Protein AF-A0A7S4N1X5-F1 (afdb_monomer_lite)

Organism: Guillardia theta (NCBI:txid55529)

Sequence (100 aa):
RVVDLSALVMKEDAAVWVVDVHVTCLNHGGNLEDASMLAVLSALVDTKLPAVEMKENDVMAEVEGDSVPLVIQSFPISHTFALFDFGDVPVKVLVDPTDE

Foldseek 3Di:
DFADQVVQDPDPPQDGDDDDDDDDDPDAFFPVVQVRLVVRSVCLQPDWAFDWDDDPPDSDTDRDDDTHRGDTDDRDGDKDWDWDDPPVDDIDIDTGDTPD

Radius of gyration: 20.72 Å; chains: 1; bounding box: 52×24×54 Å

Structure (mmCIF, N/CA/C/O backbone):
data_AF-A0A7S4N1X5-F1
#
_entry.id   AF-A0A7S4N1X5-F1
#
loop_
_atom_site.group_PDB
_atom_site.id
_atom_site.type_symbol
_atom_site.label_atom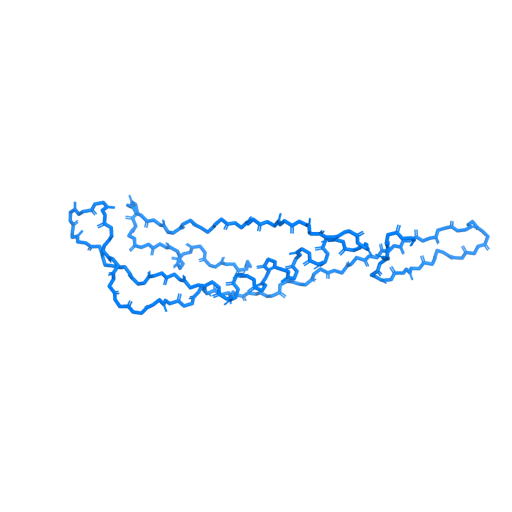_id
_atom_site.label_alt_id
_atom_site.label_comp_id
_atom_site.label_asym_id
_atom_site.label_entity_id
_atom_site.label_seq_id
_atom_site.pdbx_PDB_ins_code
_atom_site.Cartn_x
_atom_site.Cartn_y
_atom_site.Cartn_z
_atom_site.occupancy
_atom_site.B_iso_or_equiv
_atom_site.auth_seq_id
_atom_site.auth_comp_id
_atom_site.auth_asym_id
_atom_site.auth_atom_id
_atom_site.pdbx_PDB_model_num
ATOM 1 N N . ARG A 1 1 ? 0.926 -10.753 5.877 1.00 83.12 1 ARG A N 1
ATOM 2 C CA . ARG A 1 1 ? -0.243 -9.967 5.411 1.00 83.12 1 ARG A CA 1
ATOM 3 C C . ARG A 1 1 ? 0.033 -8.525 5.814 1.00 83.12 1 ARG A C 1
ATOM 5 O O . ARG A 1 1 ? 0.671 -8.358 6.838 1.00 83.12 1 ARG A O 1
ATOM 12 N N . VAL A 1 2 ? -0.344 -7.530 5.007 1.00 93.75 2 VAL A N 1
ATOM 13 C CA . VAL A 1 2 ? 0.009 -6.119 5.279 1.00 93.75 2 VAL A CA 1
ATOM 14 C C . VAL A 1 2 ? -0.849 -5.538 6.397 1.00 93.75 2 VAL A C 1
ATOM 16 O O . VAL A 1 2 ? -0.307 -4.999 7.353 1.00 93.75 2 VAL A O 1
ATOM 19 N N . VAL A 1 3 ? -2.168 -5.707 6.295 1.00 94.44 3 VAL A N 1
ATOM 20 C CA . VAL A 1 3 ? -3.150 -5.229 7.274 1.00 94.44 3 VAL A CA 1
ATOM 21 C C . VAL A 1 3 ? -3.686 -6.407 8.083 1.00 94.44 3 VAL A C 1
ATOM 23 O O . VAL A 1 3 ? -3.996 -7.466 7.521 1.00 94.44 3 VAL A O 1
ATOM 26 N N . ASP A 1 4 ? -3.802 -6.214 9.396 1.00 90.94 4 ASP A N 1
ATOM 27 C CA . ASP A 1 4 ? -4.490 -7.148 10.281 1.00 90.94 4 ASP A CA 1
ATOM 28 C C . ASP A 1 4 ? -6.006 -6.939 10.203 1.00 90.94 4 ASP A C 1
ATOM 30 O O . ASP A 1 4 ? -6.535 -5.951 10.705 1.00 90.94 4 ASP A O 1
ATOM 34 N N . LEU A 1 5 ? -6.721 -7.881 9.588 1.00 92.44 5 LEU A N 1
ATOM 35 C CA . LEU A 1 5 ? -8.176 -7.775 9.452 1.00 92.44 5 LEU A CA 1
ATOM 36 C C . LEU A 1 5 ? -8.909 -7.924 10.791 1.00 92.44 5 LEU A C 1
ATOM 38 O O . LEU A 1 5 ? -10.023 -7.428 10.918 1.00 92.44 5 LEU A O 1
ATOM 42 N N . SER A 1 6 ? -8.302 -8.572 11.792 1.00 90.88 6 SER A N 1
ATOM 43 C CA . SER A 1 6 ? -8.908 -8.664 13.126 1.00 90.88 6 SER A CA 1
ATOM 44 C C . SER A 1 6 ? -8.870 -7.328 13.866 1.00 90.88 6 SER A C 1
ATOM 46 O O . SER A 1 6 ? -9.808 -7.007 14.589 1.00 90.88 6 SER A O 1
ATOM 48 N N . ALA A 1 7 ? -7.858 -6.497 13.597 1.00 89.56 7 ALA A N 1
ATOM 49 C CA . ALA A 1 7 ? -7.766 -5.140 14.133 1.00 89.56 7 ALA A CA 1
ATOM 50 C C . ALA A 1 7 ? -8.819 -4.178 13.546 1.00 89.56 7 ALA A C 1
ATOM 52 O O . ALA A 1 7 ? -8.986 -3.073 14.053 1.00 89.56 7 ALA A O 1
ATOM 53 N N . LEU A 1 8 ? -9.528 -4.580 12.483 1.00 92.75 8 LEU A N 1
ATOM 54 C CA . LEU A 1 8 ? -10.616 -3.801 11.886 1.00 92.75 8 LEU A CA 1
ATOM 55 C C . LEU A 1 8 ? -11.983 -4.103 12.516 1.00 92.75 8 LEU A C 1
ATOM 57 O O . LEU A 1 8 ? -12.956 -3.412 12.212 1.00 92.75 8 LEU A O 1
ATOM 61 N N . VAL A 1 9 ? -12.093 -5.124 13.369 1.00 90.62 9 VAL A N 1
ATOM 62 C CA . VAL A 1 9 ? -13.364 -5.494 14.001 1.00 90.62 9 VAL A CA 1
ATOM 63 C C . VAL A 1 9 ? -13.682 -4.516 15.126 1.00 90.62 9 VAL A C 1
ATOM 65 O O . VAL A 1 9 ? -12.933 -4.408 16.090 1.00 90.62 9 VAL A O 1
ATOM 68 N N . MET A 1 10 ? -14.816 -3.821 15.015 1.00 86.56 10 MET A N 1
ATOM 69 C CA . MET A 1 10 ? -15.320 -2.950 16.084 1.00 86.56 10 MET A CA 1
ATOM 70 C C . MET A 1 10 ? -16.211 -3.731 17.052 1.00 86.56 10 MET A C 1
ATOM 72 O O . MET A 1 10 ? -16.089 -3.599 18.266 1.00 86.56 10 MET A O 1
ATOM 76 N N . LYS A 1 11 ? -17.118 -4.550 16.506 1.00 86.69 11 LYS A N 1
ATOM 77 C CA . LYS A 1 11 ? -18.029 -5.418 17.257 1.00 86.69 11 LYS A CA 1
ATOM 78 C C . LYS A 1 11 ? -18.273 -6.682 16.443 1.00 86.69 11 LYS A C 1
ATOM 80 O O . LYS A 1 11 ? -18.730 -6.596 15.300 1.00 86.69 11 LYS A O 1
ATOM 85 N N . GLU A 1 12 ? -17.952 -7.833 17.027 1.00 88.19 12 GLU A N 1
ATOM 86 C CA . GLU A 1 12 ? -18.159 -9.136 16.388 1.00 88.19 12 GLU A CA 1
ATOM 87 C C . GLU A 1 12 ? -19.605 -9.279 15.899 1.00 88.19 12 GLU A C 1
ATOM 89 O O . GLU A 1 12 ? -20.544 -8.832 16.561 1.00 88.19 12 GLU A O 1
ATOM 94 N N . ASP A 1 13 ? -19.760 -9.841 14.699 1.00 86.31 13 ASP A N 1
ATOM 95 C CA . ASP A 1 13 ? -21.038 -10.068 14.012 1.00 86.31 13 ASP A CA 1
ATOM 96 C C . ASP A 1 13 ? -21.937 -8.832 13.801 1.00 86.31 13 ASP A C 1
ATOM 98 O O . ASP A 1 13 ? -23.082 -8.968 13.369 1.00 86.31 13 ASP A O 1
ATOM 102 N N . ALA A 1 14 ? -21.431 -7.620 14.050 1.00 85.38 14 ALA A N 1
ATOM 103 C CA . ALA A 1 14 ? -22.209 -6.389 13.932 1.00 85.38 14 ALA A CA 1
ATOM 104 C C . ALA A 1 14 ? -21.541 -5.345 13.034 1.00 85.38 14 ALA A C 1
ATOM 106 O O . ALA A 1 14 ? -22.200 -4.798 12.150 1.00 85.38 14 ALA A O 1
ATOM 107 N N . ALA A 1 15 ? -20.253 -5.053 13.244 1.00 86.88 15 ALA A N 1
ATOM 108 C CA . ALA A 1 15 ? -19.588 -3.987 12.504 1.00 86.88 15 ALA A CA 1
ATOM 109 C C . ALA A 1 15 ? -18.064 -4.123 12.456 1.00 86.88 15 ALA A C 1
ATOM 111 O O . ALA A 1 15 ? -17.391 -4.428 13.445 1.00 86.88 15 ALA A O 1
ATOM 112 N N . VAL A 1 16 ? -17.525 -3.795 11.286 1.00 90.94 16 VAL A N 1
ATOM 113 C CA . VAL A 1 16 ? -16.096 -3.800 10.979 1.00 90.94 16 VAL A CA 1
ATOM 114 C C . VAL A 1 16 ? -15.748 -2.572 10.1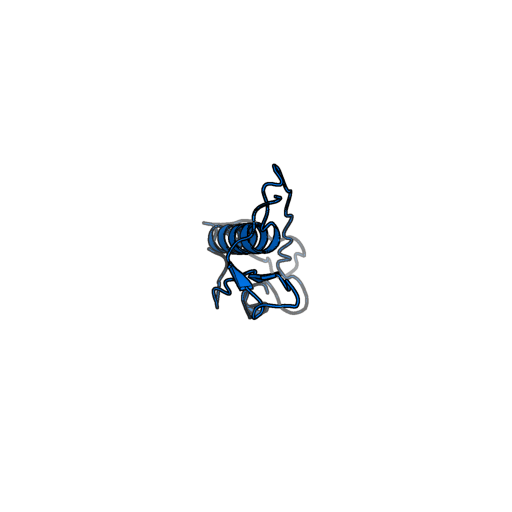49 1.00 90.94 16 VAL A C 1
ATOM 116 O O . VAL A 1 16 ? -16.585 -2.051 9.410 1.00 90.94 16 VAL A O 1
ATOM 119 N N . TRP A 1 17 ? -14.505 -2.121 10.248 1.00 92.69 17 TRP A N 1
ATOM 120 C CA . TRP A 1 17 ? -13.953 -1.146 9.323 1.00 92.69 17 TRP A CA 1
ATOM 121 C C . TRP A 1 17 ? -13.714 -1.784 7.956 1.00 92.69 17 TRP A C 1
ATOM 123 O O . TRP A 1 17 ? -13.201 -2.899 7.850 1.00 92.69 17 TRP A O 1
ATOM 133 N N . VAL A 1 18 ? -14.045 -1.041 6.902 1.00 93.75 18 VAL A N 1
ATOM 134 C CA . VAL A 1 18 ? -13.689 -1.379 5.523 1.00 93.75 18 VAL A CA 1
ATOM 135 C C . VAL A 1 18 ? -12.664 -0.359 5.055 1.00 93.75 18 VAL A C 1
ATOM 137 O O . VAL A 1 18 ? -12.957 0.832 4.991 1.00 93.75 18 VAL A O 1
ATOM 140 N N . VAL A 1 19 ? -11.457 -0.831 4.754 1.00 94.81 19 VAL A N 1
ATOM 141 C CA . VAL A 1 19 ? -10.397 -0.007 4.170 1.00 94.81 19 VAL A CA 1
ATOM 142 C C . VAL A 1 19 ? -10.455 -0.184 2.659 1.00 94.81 19 VAL 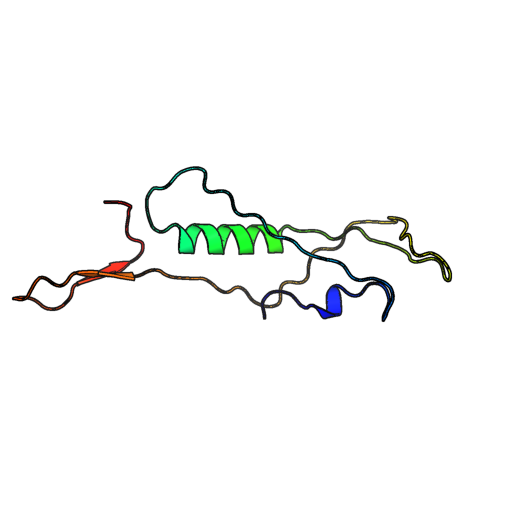A C 1
ATOM 144 O O . VAL A 1 19 ? -10.230 -1.286 2.161 1.00 94.81 19 VAL A O 1
ATOM 147 N N . ASP A 1 20 ? -10.764 0.895 1.948 1.00 96.06 20 ASP A N 1
ATOM 148 C CA . ASP A 1 20 ? -10.762 0.943 0.488 1.00 96.06 20 ASP A CA 1
ATOM 149 C C . ASP A 1 20 ? -9.594 1.815 0.011 1.00 96.06 20 ASP A C 1
ATOM 151 O O . ASP A 1 20 ? -9.330 2.876 0.581 1.00 96.06 20 ASP A O 1
ATOM 155 N N . VAL A 1 21 ? -8.864 1.357 -1.005 1.00 96.25 21 VAL A N 1
ATOM 156 C CA . VAL A 1 21 ? -7.635 2.004 -1.481 1.00 96.25 21 VAL A CA 1
ATOM 157 C C . VAL A 1 21 ? -7.779 2.338 -2.955 1.00 96.25 21 VAL A C 1
ATOM 159 O O . VAL A 1 21 ? -7.946 1.459 -3.795 1.00 96.25 21 VAL A O 1
ATOM 162 N N . HIS A 1 22 ? -7.685 3.628 -3.269 1.00 97.38 22 HIS A N 1
ATOM 163 C CA . HIS A 1 22 ? -7.840 4.149 -4.623 1.00 97.38 22 HIS A CA 1
ATOM 164 C C . HIS A 1 22 ? -6.504 4.707 -5.095 1.00 97.38 22 HIS A C 1
ATOM 166 O O . HIS A 1 22 ? -5.961 5.630 -4.491 1.00 97.38 22 HIS A O 1
ATOM 172 N N . VAL A 1 23 ? -5.978 4.165 -6.192 1.00 97.06 23 VAL A N 1
ATOM 173 C CA . VAL A 1 23 ? -4.737 4.641 -6.811 1.00 97.06 23 VAL A CA 1
ATOM 174 C C . VAL A 1 23 ? -5.088 5.373 -8.098 1.00 97.06 23 VAL A C 1
ATOM 176 O O . VAL A 1 23 ? -5.723 4.811 -8.987 1.00 97.06 23 VAL A O 1
ATOM 179 N N . THR A 1 24 ? -4.676 6.636 -8.201 1.00 97.00 24 THR A N 1
ATOM 180 C CA . THR A 1 24 ? -4.839 7.441 -9.418 1.00 97.00 24 THR A CA 1
ATOM 181 C C . THR A 1 24 ? -3.471 7.808 -9.968 1.00 97.00 24 THR A C 1
ATOM 183 O O . THR A 1 24 ? -2.654 8.414 -9.278 1.00 97.00 24 THR A O 1
ATOM 186 N N . CYS A 1 25 ? -3.230 7.461 -11.228 1.00 95.75 25 CYS A N 1
ATOM 187 C CA . CYS A 1 25 ? -1.964 7.727 -11.899 1.00 95.75 25 CYS A CA 1
ATOM 188 C C . CYS A 1 25 ? -1.992 9.140 -12.488 1.00 95.75 25 CYS A C 1
ATOM 190 O O . CYS A 1 25 ? -2.784 9.419 -13.386 1.00 95.75 25 CYS A O 1
ATOM 192 N N . LEU A 1 26 ? -1.151 10.036 -11.967 1.00 96.19 26 LEU A N 1
ATOM 193 C CA . LEU A 1 26 ? -1.117 11.441 -12.397 1.00 96.19 26 LEU A CA 1
ATOM 194 C C . LEU A 1 26 ? -0.223 11.663 -13.621 1.00 96.19 26 LEU A C 1
ATOM 196 O O . LEU A 1 26 ? -0.509 12.516 -14.455 1.00 96.19 26 LEU A O 1
ATOM 200 N N . ASN A 1 27 ? 0.866 10.903 -13.707 1.00 95.56 27 ASN A N 1
ATOM 201 C CA . ASN A 1 27 ? 1.803 10.914 -14.816 1.00 95.56 27 ASN A CA 1
ATOM 202 C C . ASN A 1 27 ? 2.351 9.498 -15.013 1.00 95.56 27 ASN A C 1
ATOM 204 O O . ASN A 1 27 ? 2.568 8.786 -14.033 1.00 95.56 27 ASN A O 1
ATOM 208 N N . HIS A 1 28 ? 2.587 9.111 -16.261 1.00 92.94 28 HIS A N 1
ATOM 209 C CA . HIS A 1 28 ? 3.164 7.822 -16.611 1.00 92.94 28 HIS A CA 1
ATOM 210 C C . HIS A 1 28 ? 4.560 8.045 -17.200 1.00 92.94 28 HIS A C 1
ATOM 212 O O . HIS A 1 28 ? 4.668 8.407 -18.363 1.00 92.94 28 HIS A O 1
ATOM 218 N N . GLY A 1 29 ? 5.607 7.814 -16.401 1.00 94.56 29 GLY A N 1
ATOM 219 C CA . GLY A 1 29 ? 7.019 7.918 -16.816 1.00 94.56 29 GLY A CA 1
ATOM 220 C C . GLY A 1 29 ? 7.794 6.601 -16.699 1.00 94.56 29 GLY A C 1
ATOM 221 O O . GLY A 1 29 ? 9.006 6.617 -16.508 1.00 94.56 29 GLY A O 1
ATOM 222 N N . GLY A 1 30 ? 7.086 5.468 -16.722 1.00 95.38 30 GLY A N 1
ATOM 223 C CA . GLY A 1 30 ? 7.648 4.143 -16.455 1.00 95.38 30 GLY A CA 1
ATOM 224 C C . GLY A 1 30 ? 7.341 3.626 -15.052 1.00 95.38 30 GLY A C 1
ATOM 225 O O . GLY A 1 30 ? 6.724 4.319 -14.243 1.00 95.38 30 GLY A O 1
ATOM 226 N N . ASN A 1 31 ? 7.712 2.364 -14.827 1.00 95.81 31 ASN A N 1
ATOM 227 C CA . ASN A 1 31 ? 7.601 1.611 -13.573 1.00 95.81 31 ASN A CA 1
ATOM 228 C C . ASN A 1 31 ? 6.391 1.943 -12.662 1.00 95.81 31 ASN A C 1
ATOM 230 O O . ASN A 1 31 ? 6.510 2.166 -11.454 1.00 95.81 31 ASN A O 1
ATOM 234 N N . LEU A 1 32 ? 5.193 1.982 -13.251 1.00 95.88 32 LEU A N 1
ATOM 235 C CA . LEU A 1 32 ? 3.984 2.413 -12.547 1.00 95.88 32 LEU A CA 1
ATOM 236 C C . LEU A 1 32 ? 3.580 1.463 -11.410 1.00 95.88 32 LEU A C 1
ATOM 238 O O . LEU A 1 32 ? 2.970 1.903 -10.436 1.00 95.88 32 LEU A O 1
ATOM 242 N N . GLU A 1 33 ? 3.925 0.182 -11.524 1.00 95.19 33 GLU A N 1
ATOM 243 C CA . GLU A 1 33 ? 3.623 -0.838 -10.517 1.00 95.19 33 GLU A CA 1
ATOM 244 C C . GLU A 1 33 ? 4.356 -0.543 -9.202 1.00 95.19 33 GLU A C 1
ATOM 246 O O . GLU A 1 33 ? 3.717 -0.451 -8.153 1.00 95.19 33 GLU A O 1
ATOM 251 N N . ASP A 1 34 ? 5.671 -0.295 -9.251 1.00 97.00 34 ASP A N 1
ATOM 252 C CA . ASP A 1 34 ? 6.451 -0.005 -8.043 1.00 97.00 34 ASP A CA 1
ATOM 253 C C . ASP A 1 34 ? 6.056 1.332 -7.416 1.00 97.00 34 ASP A C 1
ATOM 255 O O . ASP A 1 34 ? 5.913 1.435 -6.192 1.00 97.00 34 ASP A O 1
ATOM 259 N N . ALA A 1 35 ? 5.789 2.340 -8.251 1.00 96.50 35 ALA A N 1
ATOM 260 C CA . ALA A 1 35 ? 5.263 3.619 -7.791 1.00 96.50 35 ALA A CA 1
ATOM 261 C C . ALA A 1 35 ? 3.901 3.457 -7.090 1.00 96.50 35 ALA A C 1
ATOM 263 O O . ALA A 1 35 ? 3.684 4.018 -6.013 1.00 96.50 35 ALA A O 1
ATOM 264 N N . SER A 1 36 ? 2.998 2.655 -7.662 1.00 96.75 36 SER A N 1
ATOM 265 C CA . SER A 1 36 ? 1.674 2.385 -7.091 1.00 96.75 36 SER A CA 1
ATOM 266 C C . SER A 1 36 ? 1.775 1.613 -5.778 1.00 96.75 36 SER A C 1
ATOM 268 O O . SER A 1 36 ? 1.105 1.964 -4.809 1.00 96.75 36 SER A O 1
ATOM 270 N N . MET A 1 37 ? 2.652 0.611 -5.704 1.00 96.94 37 MET A N 1
ATOM 271 C CA . MET A 1 37 ? 2.867 -0.181 -4.496 1.00 96.94 37 MET A CA 1
ATOM 272 C C . MET A 1 37 ? 3.389 0.676 -3.336 1.00 96.94 37 MET A C 1
ATOM 274 O O . MET A 1 37 ? 2.881 0.592 -2.214 1.00 96.94 37 MET A O 1
ATOM 278 N N . LEU A 1 38 ? 4.360 1.554 -3.610 1.00 96.75 38 LEU A N 1
ATOM 279 C CA . LEU A 1 38 ? 4.864 2.515 -2.630 1.00 96.75 38 LEU A CA 1
ATOM 280 C C . LEU A 1 38 ? 3.790 3.521 -2.204 1.00 96.75 38 LEU A C 1
ATOM 282 O O . LEU A 1 38 ? 3.692 3.830 -1.014 1.00 96.75 38 LEU A O 1
ATOM 286 N N . ALA A 1 39 ? 2.970 4.008 -3.139 1.00 97.56 39 ALA A N 1
ATOM 287 C CA . ALA A 1 39 ? 1.872 4.923 -2.838 1.00 97.56 39 ALA A CA 1
ATOM 288 C C . ALA A 1 39 ? 0.826 4.272 -1.920 1.00 97.56 39 ALA A C 1
ATOM 290 O O . ALA A 1 39 ? 0.450 4.861 -0.907 1.00 97.56 39 ALA A O 1
ATOM 291 N N . VAL A 1 40 ? 0.414 3.035 -2.219 1.00 97.69 40 VAL A N 1
ATOM 292 C CA . VAL A 1 40 ? -0.522 2.258 -1.391 1.00 97.69 40 VAL A CA 1
ATOM 293 C C . VAL A 1 40 ? 0.045 2.027 0.004 1.00 97.69 40 VAL A C 1
ATOM 295 O O . VAL A 1 40 ? -0.634 2.294 0.993 1.00 97.69 40 VAL A O 1
ATOM 298 N N . LEU A 1 41 ? 1.291 1.561 0.108 1.00 97.56 41 LEU A N 1
ATOM 299 C CA . LEU A 1 41 ? 1.906 1.290 1.404 1.00 97.56 41 LEU A CA 1
ATOM 300 C C . LEU A 1 41 ? 2.036 2.568 2.242 1.00 97.56 41 LEU A C 1
ATOM 302 O O . LEU A 1 41 ? 1.722 2.553 3.429 1.00 97.56 41 LEU A O 1
ATOM 306 N N . SER A 1 42 ? 2.437 3.677 1.618 1.00 97.31 42 SER A N 1
ATOM 307 C CA . SER A 1 42 ? 2.536 4.980 2.284 1.00 97.31 42 SER A CA 1
ATOM 308 C C . SER A 1 42 ? 1.171 5.465 2.775 1.00 97.31 42 SER A C 1
ATOM 310 O O . SER A 1 42 ? 1.052 5.889 3.922 1.00 97.31 42 SER A O 1
ATOM 312 N N . ALA A 1 43 ? 0.131 5.340 1.945 1.00 97.69 43 ALA A N 1
ATOM 313 C CA . ALA A 1 43 ? -1.232 5.707 2.317 1.00 97.69 43 ALA A CA 1
ATOM 314 C C . ALA A 1 43 ? -1.751 4.863 3.490 1.00 97.69 43 ALA A C 1
ATOM 316 O O . ALA A 1 43 ? -2.330 5.402 4.430 1.00 97.69 43 ALA A O 1
ATOM 317 N N . LEU A 1 44 ? -1.503 3.550 3.483 1.00 96.88 44 LEU A N 1
ATOM 318 C CA . LEU A 1 44 ? -1.907 2.657 4.572 1.00 96.88 44 LEU A CA 1
ATOM 319 C C . LEU A 1 44 ? -1.203 2.991 5.895 1.00 96.88 44 LEU A C 1
ATOM 321 O O . LEU A 1 44 ? -1.839 2.941 6.942 1.00 96.88 44 LEU A O 1
ATOM 325 N N . VAL A 1 45 ? 0.083 3.351 5.852 1.00 96.75 45 VAL A N 1
ATOM 326 C CA . VAL A 1 45 ? 0.858 3.755 7.041 1.00 96.75 45 VAL A CA 1
ATOM 327 C C . VAL A 1 45 ? 0.363 5.079 7.624 1.00 96.75 45 VAL A C 1
ATOM 329 O O . VAL A 1 45 ? 0.342 5.236 8.843 1.00 96.75 45 VAL A O 1
ATOM 332 N N . ASP A 1 46 ? -0.034 6.024 6.771 1.00 97.12 46 ASP A N 1
ATOM 333 C CA . ASP A 1 46 ? -0.552 7.330 7.199 1.00 97.12 46 ASP A CA 1
ATOM 334 C C . ASP A 1 46 ? -2.029 7.278 7.642 1.00 97.12 46 ASP A C 1
ATOM 336 O O . ASP A 1 46 ? -2.497 8.138 8.390 1.00 97.12 46 ASP A O 1
ATOM 340 N N . THR A 1 47 ? -2.769 6.245 7.225 1.00 96.69 47 THR A N 1
ATOM 341 C CA . THR A 1 47 ? -4.196 6.088 7.532 1.00 96.69 47 THR A CA 1
ATOM 342 C C . THR A 1 47 ? -4.441 5.973 9.038 1.00 96.69 47 THR A C 1
ATOM 344 O O . THR A 1 47 ? -3.836 5.154 9.735 1.00 96.69 47 THR A O 1
ATOM 347 N N . LYS A 1 48 ? -5.407 6.751 9.539 1.00 94.88 48 LYS A N 1
ATOM 348 C CA . LYS A 1 48 ? -5.890 6.682 10.923 1.00 94.88 48 LYS A CA 1
ATOM 349 C C . LYS A 1 48 ? -7.378 6.364 10.945 1.00 94.88 48 LYS A C 1
ATOM 351 O O . LYS A 1 48 ? -8.165 7.001 10.249 1.00 94.88 48 LYS A O 1
ATOM 356 N N . LEU A 1 49 ? -7.755 5.392 11.764 1.00 92.75 49 LEU A N 1
ATOM 357 C CA . LEU A 1 49 ? -9.138 5.030 12.028 1.00 92.75 49 LEU A CA 1
ATOM 358 C C . LEU A 1 49 ? -9.680 5.941 13.138 1.00 92.75 49 LEU A C 1
ATOM 360 O O . LEU A 1 49 ? -9.003 6.114 14.155 1.00 92.75 49 LEU A O 1
ATOM 364 N N . PRO A 1 50 ? -10.865 6.548 12.986 1.00 91.06 50 PRO A N 1
ATOM 365 C CA . PRO A 1 50 ? -11.466 7.311 14.071 1.00 91.06 50 PRO A CA 1
ATOM 366 C C . PRO A 1 50 ? -11.779 6.371 15.241 1.00 91.06 50 PRO A C 1
ATOM 368 O O . PRO A 1 50 ? -12.244 5.247 15.037 1.00 91.06 50 PRO A O 1
ATOM 371 N N . ALA A 1 51 ? -11.512 6.828 16.465 1.00 86.94 51 ALA A N 1
ATOM 372 C CA . ALA A 1 51 ? -11.948 6.111 17.652 1.00 86.94 51 ALA A CA 1
ATOM 373 C C . ALA A 1 51 ? -13.477 6.171 17.730 1.00 86.94 51 ALA A C 1
ATOM 375 O O . ALA A 1 51 ? -14.090 7.218 17.516 1.00 86.94 51 ALA A O 1
ATOM 376 N N . VAL A 1 52 ? -14.085 5.012 17.942 1.00 84.94 52 VAL A N 1
ATOM 377 C CA . VAL A 1 52 ? -15.528 4.823 17.854 1.00 84.94 52 VAL A CA 1
ATOM 378 C C . VAL A 1 52 ? -16.013 3.999 19.029 1.00 84.94 52 VAL A C 1
ATOM 380 O O . VAL A 1 52 ? -15.438 2.953 19.332 1.00 84.94 52 VAL A O 1
ATOM 383 N N . GLU A 1 53 ? -17.090 4.457 19.660 1.00 78.81 53 GLU A N 1
ATOM 384 C CA . GLU A 1 53 ? -17.771 3.727 20.723 1.00 78.81 53 GLU A CA 1
ATOM 385 C C . GLU A 1 53 ? -19.123 3.203 20.222 1.00 78.81 53 GLU A C 1
ATOM 387 O O . GLU A 1 53 ? -19.919 3.912 19.599 1.00 78.81 53 GLU A O 1
ATOM 392 N N . MET A 1 54 ? -19.366 1.917 20.475 1.00 76.31 54 MET A N 1
ATOM 393 C CA . MET A 1 54 ? -20.609 1.231 20.134 1.00 76.31 54 MET A CA 1
ATOM 394 C C . MET A 1 54 ? -21.508 1.181 21.365 1.00 76.31 54 MET A C 1
ATOM 396 O O . MET A 1 54 ? -21.211 0.458 22.316 1.00 76.31 54 MET A O 1
ATOM 400 N N . LYS A 1 55 ? -22.646 1.879 21.336 1.00 77.19 55 LYS A N 1
ATOM 401 C CA . LYS A 1 55 ? -23.684 1.712 22.365 1.00 77.19 55 LYS A CA 1
ATOM 402 C C . LYS A 1 55 ? -24.321 0.325 22.230 1.00 77.19 55 LYS A C 1
ATOM 404 O O . LYS A 1 55 ? -24.448 -0.199 21.124 1.00 77.19 55 LYS A O 1
ATOM 409 N N . GLU A 1 56 ? -24.726 -0.286 23.349 1.00 69.25 56 GLU A N 1
ATOM 410 C CA . GLU A 1 56 ? -25.117 -1.712 23.423 1.00 69.25 56 GLU A CA 1
ATOM 411 C C . GLU A 1 56 ? -26.115 -2.162 22.336 1.00 69.25 56 GLU A C 1
ATOM 413 O O . GLU A 1 56 ? -25.979 -3.274 21.817 1.00 69.25 56 GLU A O 1
ATOM 418 N N . ASN A 1 57 ? -27.043 -1.284 21.935 1.00 69.38 57 ASN A N 1
ATOM 419 C CA . ASN A 1 57 ? -28.124 -1.574 20.987 1.00 69.38 57 ASN A CA 1
ATOM 420 C C . ASN A 1 57 ? -28.068 -0.795 19.662 1.00 69.38 57 ASN A C 1
ATOM 422 O O . ASN A 1 57 ? -28.973 -0.966 18.845 1.00 69.38 57 ASN A O 1
ATOM 426 N N . ASP A 1 58 ? -27.057 0.044 19.431 1.00 65.56 58 ASP A N 1
ATOM 427 C CA . ASP A 1 58 ? -26.993 0.842 18.205 1.00 65.56 58 ASP A CA 1
ATOM 428 C C . ASP A 1 58 ? -26.173 0.164 17.106 1.00 65.56 58 ASP A C 1
ATOM 430 O O . ASP A 1 58 ? -25.171 -0.509 17.344 1.00 65.56 58 ASP A O 1
ATOM 434 N N . VAL A 1 59 ? -26.624 0.374 15.868 1.00 63.53 59 VAL A N 1
ATOM 435 C CA . VAL A 1 59 ? -25.877 0.053 14.638 1.00 63.53 59 VAL A CA 1
ATOM 436 C C . VAL A 1 59 ? -24.955 1.221 14.251 1.00 63.53 59 VAL A C 1
ATOM 438 O O . VAL A 1 59 ? -24.079 1.082 13.402 1.00 63.53 59 VAL A O 1
ATOM 441 N N . MET A 1 60 ? -25.154 2.389 14.869 1.00 66.62 60 MET A N 1
ATOM 442 C CA . MET A 1 60 ? -24.359 3.587 14.637 1.00 66.62 60 MET A CA 1
ATOM 443 C C . MET A 1 60 ? -23.299 3.738 15.724 1.00 66.62 60 MET A C 1
ATOM 445 O O . MET A 1 60 ? -23.612 3.831 16.907 1.00 66.62 60 MET A O 1
ATOM 449 N N . ALA A 1 61 ? -22.045 3.776 15.292 1.00 72.44 61 ALA A N 1
ATOM 450 C CA . ALA A 1 61 ? -20.921 4.146 16.130 1.00 72.44 61 ALA A CA 1
ATOM 451 C C . ALA A 1 61 ? -20.859 5.671 16.289 1.00 72.44 61 ALA A C 1
ATOM 453 O O . ALA A 1 61 ? -20.935 6.402 15.296 1.00 72.44 61 ALA A O 1
ATOM 454 N N . GLU A 1 62 ? -20.681 6.150 17.518 1.00 78.94 62 GLU A N 1
ATOM 455 C CA . GLU A 1 62 ? -20.344 7.551 17.773 1.00 78.94 62 GLU A CA 1
ATOM 456 C C . GLU A 1 62 ? -18.820 7.701 17.751 1.00 78.94 62 GLU A C 1
ATOM 458 O O . GLU A 1 62 ? -18.098 6.899 18.342 1.00 78.94 62 GLU A O 1
ATOM 463 N N . VAL A 1 63 ? -18.323 8.703 17.018 1.00 81.75 63 VAL A N 1
ATOM 464 C CA . VAL A 1 63 ? -16.890 9.016 16.992 1.00 81.75 63 VAL A CA 1
ATOM 465 C C . VAL A 1 63 ? -16.545 9.760 18.273 1.00 81.75 63 VAL A C 1
ATOM 467 O O . VAL A 1 63 ? -17.026 10.874 18.487 1.00 81.75 63 VAL A O 1
ATOM 470 N N . GLU A 1 64 ? -15.696 9.162 19.098 1.00 81.19 64 GLU A N 1
ATOM 471 C CA . GLU A 1 64 ? -15.272 9.723 20.375 1.00 81.19 64 GLU A CA 1
ATOM 472 C C . GLU A 1 64 ? -13.774 9.484 20.582 1.00 81.19 64 GLU A C 1
ATOM 474 O O . GLU A 1 64 ? -13.285 8.362 20.472 1.00 81.19 64 GLU A O 1
ATOM 479 N N . GLY A 1 65 ? -13.037 10.553 20.890 1.00 84.06 65 GLY A N 1
ATOM 480 C CA . GLY A 1 65 ? -11.595 10.500 21.137 1.00 84.06 65 GLY A CA 1
ATOM 481 C C . GLY A 1 65 ? -10.717 10.686 19.895 1.00 84.06 65 GLY A C 1
ATOM 482 O O . GLY A 1 65 ? -11.167 11.098 18.824 1.00 84.06 65 GLY A O 1
ATOM 483 N N . ASP A 1 66 ? -9.423 10.422 20.075 1.00 90.62 66 ASP A N 1
ATOM 484 C CA . ASP A 1 66 ? -8.407 10.607 19.040 1.00 90.62 66 ASP A CA 1
ATOM 485 C C . ASP A 1 66 ? -8.347 9.411 18.084 1.00 90.62 66 ASP A C 1
ATOM 487 O O . ASP A 1 66 ? -8.456 8.254 18.483 1.00 90.62 66 ASP A O 1
ATOM 491 N N . SER A 1 67 ? -8.105 9.685 16.802 1.00 92.50 67 SER A N 1
ATOM 492 C CA . SER A 1 67 ? -7.928 8.640 15.793 1.00 92.50 67 SER A CA 1
ATOM 493 C C . SER A 1 67 ? -6.709 7.759 16.091 1.00 92.50 67 SER A C 1
ATOM 495 O O . SER A 1 67 ? -5.628 8.274 16.393 1.00 92.50 67 SER A O 1
ATOM 497 N N . VAL A 1 68 ? -6.849 6.451 15.897 1.00 91.75 68 VAL A N 1
ATOM 498 C CA . VAL A 1 68 ? -5.778 5.465 16.062 1.00 91.75 68 VAL A CA 1
ATOM 499 C C . VAL A 1 68 ? -5.150 5.111 14.709 1.00 91.75 68 VAL A C 1
ATOM 501 O O . VAL A 1 68 ? -5.873 4.958 13.726 1.00 91.75 68 VAL A O 1
ATOM 504 N N . PRO A 1 69 ? -3.818 4.978 14.602 1.00 94.19 69 PRO A N 1
ATOM 505 C CA . PRO A 1 69 ? -3.185 4.543 13.358 1.00 94.19 69 PRO A CA 1
ATOM 506 C C . PRO A 1 69 ? -3.649 3.147 12.933 1.00 94.19 69 PRO A C 1
ATOM 508 O O . PRO A 1 69 ? -3.843 2.268 13.776 1.00 94.19 69 PRO A O 1
ATOM 511 N N . LEU A 1 70 ? -3.770 2.923 11.624 1.00 95.00 70 LEU A N 1
ATOM 512 C CA . LEU A 1 70 ? -3.974 1.585 11.084 1.00 95.00 70 LEU A CA 1
ATOM 513 C C . LEU A 1 70 ? -2.738 0.716 11.371 1.00 95.00 70 LEU A C 1
ATOM 515 O O . LEU A 1 70 ? -1.601 1.107 11.107 1.00 95.00 70 LEU A O 1
ATOM 519 N N . VAL A 1 71 ? -2.952 -0.486 11.906 1.00 92.19 71 VAL A N 1
ATOM 520 C CA . VAL A 1 71 ? -1.852 -1.398 12.243 1.00 92.19 71 VAL A CA 1
ATOM 521 C C . VAL A 1 71 ? -1.323 -2.081 10.980 1.00 92.19 71 VAL A C 1
ATOM 523 O O . VAL A 1 71 ? -1.991 -2.933 10.390 1.00 92.19 71 VAL A O 1
ATOM 526 N N . ILE A 1 72 ? -0.091 -1.737 10.597 1.00 95.06 72 ILE A N 1
ATOM 527 C CA . ILE A 1 72 ? 0.630 -2.342 9.470 1.00 95.06 72 ILE A CA 1
ATOM 528 C C . ILE A 1 72 ? 1.613 -3.396 9.985 1.00 95.06 72 ILE A C 1
ATOM 530 O O . ILE A 1 72 ? 2.513 -3.101 10.767 1.00 95.06 72 ILE A O 1
ATOM 534 N N . GLN A 1 73 ? 1.447 -4.643 9.540 1.00 95.50 73 GLN A N 1
ATOM 535 C CA . GLN A 1 73 ? 2.219 -5.802 10.008 1.00 95.50 73 GLN A CA 1
ATOM 536 C C . GLN A 1 73 ? 3.470 -6.089 9.162 1.00 95.50 73 GLN A C 1
ATOM 538 O O . GLN A 1 73 ? 4.397 -6.753 9.623 1.00 95.50 73 GLN A O 1
ATOM 543 N N . SER A 1 74 ? 3.493 -5.647 7.903 1.00 95.56 74 SER A N 1
ATOM 544 C CA . SER A 1 74 ? 4.602 -5.903 6.978 1.00 95.56 74 SER A CA 1
ATOM 545 C C . SER A 1 74 ? 4.665 -4.850 5.880 1.00 95.56 74 SER A C 1
ATOM 547 O O . SER A 1 74 ? 3.621 -4.353 5.466 1.00 95.56 74 SER A O 1
ATOM 549 N N . PHE A 1 75 ? 5.861 -4.609 5.345 1.00 95.81 75 PHE A N 1
ATOM 550 C CA . PHE A 1 75 ? 6.138 -3.592 4.327 1.00 95.81 75 PHE A CA 1
ATOM 551 C C . PHE A 1 75 ? 6.640 -4.253 3.035 1.00 95.81 75 PHE A C 1
ATOM 553 O O . PHE A 1 75 ? 7.847 -4.297 2.798 1.00 95.81 75 PHE A O 1
ATOM 560 N N . PRO A 1 76 ? 5.753 -4.865 2.231 1.00 94.81 76 PRO A N 1
ATOM 561 C CA . PRO A 1 76 ? 6.148 -5.423 0.944 1.00 94.81 76 PRO A CA 1
ATOM 562 C C . PRO A 1 76 ? 6.575 -4.308 -0.013 1.00 94.81 76 PRO A C 1
ATOM 564 O O . PRO A 1 76 ? 5.857 -3.326 -0.176 1.00 94.81 76 PRO A O 1
ATOM 567 N N . ILE A 1 77 ? 7.726 -4.493 -0.658 1.00 94.44 77 ILE A N 1
ATOM 568 C CA . ILE A 1 77 ? 8.275 -3.573 -1.657 1.00 94.44 77 ILE A CA 1
ATOM 569 C C . ILE A 1 77 ? 8.415 -4.340 -2.969 1.00 94.44 77 ILE A C 1
ATOM 571 O O . ILE A 1 77 ? 9.092 -5.372 -3.013 1.00 94.44 77 ILE A O 1
ATOM 575 N N . SER A 1 78 ? 7.761 -3.861 -4.021 1.00 95.81 78 SER A N 1
ATOM 576 C CA . SER A 1 78 ? 7.894 -4.426 -5.362 1.00 95.81 78 SER A CA 1
ATOM 577 C C . SER A 1 78 ? 9.136 -3.872 -6.062 1.00 95.81 78 SER A C 1
ATOM 579 O O . SER A 1 78 ? 9.644 -2.810 -5.703 1.00 95.81 78 SER A O 1
ATOM 581 N N . HIS A 1 79 ? 9.667 -4.662 -6.992 1.00 96.44 79 HIS A N 1
ATOM 582 C CA . HIS A 1 79 ? 10.776 -4.282 -7.859 1.00 96.44 79 HIS A CA 1
ATOM 583 C C . HIS A 1 79 ? 10.497 -4.832 -9.257 1.00 96.44 79 HIS A C 1
ATOM 585 O O . HIS A 1 79 ? 10.333 -6.046 -9.425 1.00 96.44 79 HIS A O 1
ATOM 591 N N . THR A 1 80 ? 10.483 -3.953 -10.250 1.00 97.69 80 THR A N 1
ATOM 592 C CA . THR A 1 80 ? 10.239 -4.299 -11.648 1.00 97.69 80 THR A CA 1
ATOM 593 C C . THR A 1 80 ? 11.547 -4.402 -12.426 1.00 97.69 80 THR A C 1
ATOM 595 O O . THR A 1 80 ? 12.436 -3.552 -12.326 1.00 97.69 80 THR A O 1
ATOM 598 N N . PHE A 1 81 ? 11.654 -5.463 -13.229 1.00 97.06 81 PHE A N 1
ATOM 599 C CA . PHE A 1 81 ? 12.816 -5.760 -14.061 1.00 97.06 81 PHE A CA 1
ATOM 600 C C . PHE A 1 81 ? 12.392 -5.873 -15.527 1.00 97.06 81 PHE A C 1
ATOM 602 O O . PHE A 1 81 ? 11.550 -6.706 -15.865 1.00 97.06 81 PHE A O 1
ATOM 609 N N . ALA A 1 82 ? 13.004 -5.079 -16.405 1.00 96.50 82 ALA A N 1
ATOM 610 C CA . ALA A 1 82 ? 12.880 -5.231 -17.850 1.00 96.50 82 ALA A CA 1
ATOM 611 C C . ALA A 1 82 ? 13.994 -6.139 -18.384 1.00 96.50 82 ALA A C 1
ATOM 613 O O . ALA A 1 82 ? 15.166 -5.993 -18.029 1.00 96.50 82 ALA A O 1
ATOM 614 N N . LEU A 1 83 ? 13.620 -7.086 -19.244 1.00 96.81 83 LEU A N 1
ATOM 615 C CA . LEU A 1 83 ? 14.527 -8.049 -19.860 1.00 96.81 83 LEU A CA 1
ATOM 616 C C . LEU A 1 83 ? 14.668 -7.726 -21.347 1.00 96.81 83 LEU A C 1
ATOM 618 O O . LEU A 1 83 ? 13.678 -7.712 -22.075 1.00 96.81 83 LEU A O 1
ATOM 622 N N . PHE A 1 84 ? 15.898 -7.504 -21.797 1.00 95.50 84 PHE A N 1
ATOM 623 C CA . PHE A 1 84 ? 16.219 -7.201 -23.187 1.00 95.50 84 PHE A CA 1
ATOM 624 C C . PHE A 1 84 ? 17.015 -8.348 -23.799 1.00 95.50 84 PHE A C 1
ATOM 626 O O . PHE A 1 84 ? 18.160 -8.595 -23.409 1.00 95.50 84 PHE A O 1
ATOM 633 N N . ASP A 1 85 ? 16.412 -9.029 -24.770 1.00 96.44 85 ASP A N 1
ATOM 634 C CA . ASP A 1 85 ? 17.063 -10.061 -25.571 1.00 96.44 85 ASP A CA 1
ATOM 635 C C . ASP A 1 85 ? 17.492 -9.480 -26.924 1.00 96.44 85 ASP A C 1
ATOM 637 O O . ASP A 1 85 ? 16.683 -8.920 -27.664 1.00 96.44 85 ASP A O 1
ATOM 641 N N . PHE A 1 86 ? 18.781 -9.602 -27.233 1.00 94.56 86 PHE A N 1
ATOM 642 C CA . PHE A 1 86 ? 19.383 -9.114 -28.474 1.00 94.56 86 PHE A CA 1
ATOM 643 C C . PHE A 1 86 ? 19.871 -10.265 -29.374 1.00 94.56 86 PHE A C 1
ATOM 645 O O . PHE A 1 86 ? 20.543 -10.009 -30.372 1.00 94.56 86 PHE A O 1
ATOM 652 N N . GLY A 1 87 ? 19.572 -11.524 -29.030 1.00 95.44 87 GLY A N 1
ATOM 653 C CA . GLY A 1 87 ? 19.929 -12.726 -29.790 1.00 95.44 87 GLY A CA 1
ATOM 654 C C . GLY A 1 87 ? 21.398 -13.137 -29.661 1.00 95.44 87 GLY A C 1
ATOM 655 O O . GLY A 1 87 ? 21.702 -14.211 -29.147 1.00 95.44 87 GLY A O 1
ATOM 656 N N . ASP A 1 88 ? 22.317 -12.275 -30.100 1.00 95.62 88 ASP A N 1
ATOM 657 C CA . ASP A 1 88 ? 23.755 -12.586 -30.175 1.00 95.62 88 ASP A CA 1
ATOM 658 C C . ASP A 1 88 ? 24.516 -12.309 -28.865 1.00 95.62 88 ASP A C 1
ATOM 660 O O . ASP A 1 88 ? 25.701 -12.626 -28.737 1.00 95.62 88 ASP A O 1
ATOM 664 N N . VAL A 1 89 ? 23.853 -11.703 -27.877 1.00 94.06 89 VAL A N 1
ATOM 665 C CA . VAL A 1 89 ? 24.413 -11.429 -26.546 1.00 94.06 89 VAL A CA 1
ATOM 666 C C . VAL A 1 89 ? 23.464 -11.919 -25.449 1.00 94.06 89 VAL A C 1
ATOM 668 O O . VAL A 1 89 ? 22.260 -12.006 -25.689 1.00 94.06 89 VAL A O 1
ATOM 671 N N . PRO A 1 90 ? 23.968 -12.215 -24.233 1.00 96.00 90 PRO A N 1
ATOM 672 C CA . PRO A 1 90 ? 23.115 -12.583 -23.107 1.00 96.00 90 PRO A CA 1
ATOM 673 C C . PRO A 1 90 ? 22.046 -11.525 -22.811 1.00 96.00 90 PRO A C 1
ATOM 675 O O . PRO A 1 90 ? 22.300 -10.325 -22.966 1.00 96.00 90 PRO A O 1
ATOM 678 N N . VAL A 1 91 ? 20.885 -11.981 -22.326 1.00 97.06 91 VAL A N 1
ATOM 679 C CA . VAL A 1 91 ? 19.776 -11.116 -21.899 1.00 97.06 91 VAL A CA 1
ATOM 680 C C . VAL A 1 91 ? 20.288 -10.063 -20.920 1.00 97.06 91 VAL A C 1
ATOM 682 O O . VAL A 1 91 ? 20.909 -10.386 -19.904 1.00 97.06 91 VAL A O 1
ATOM 685 N N . LYS A 1 92 ? 20.015 -8.795 -21.225 1.00 96.69 92 LYS A N 1
ATOM 686 C CA . LYS A 1 92 ? 20.304 -7.680 -20.323 1.00 96.69 92 LYS A CA 1
ATOM 687 C C . LYS A 1 92 ? 19.099 -7.423 -19.433 1.00 96.69 92 LYS A C 1
ATOM 689 O O . LYS A 1 92 ? 17.963 -7.510 -19.885 1.00 96.69 92 LYS A O 1
ATOM 694 N N . VAL A 1 93 ? 19.363 -7.081 -18.179 1.00 97.06 93 VAL A N 1
ATOM 695 C CA . VAL A 1 93 ? 18.333 -6.760 -17.189 1.00 97.06 93 VAL A CA 1
ATOM 696 C C . VAL A 1 93 ? 18.462 -5.289 -16.820 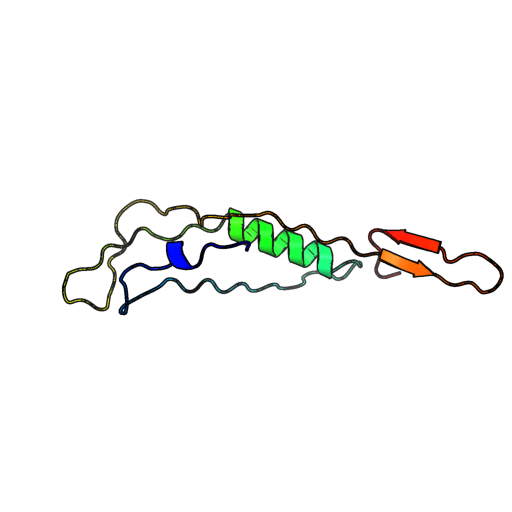1.00 97.06 93 VAL A C 1
ATOM 698 O O . VAL A 1 93 ? 19.553 -4.848 -16.458 1.00 97.06 93 VAL A O 1
ATOM 701 N N . LEU A 1 94 ? 17.365 -4.546 -16.909 1.00 96.56 94 LEU A N 1
ATOM 702 C CA . LEU A 1 94 ? 17.240 -3.181 -16.409 1.00 96.56 94 LEU A CA 1
ATOM 703 C C . LEU A 1 94 ? 16.288 -3.187 -15.215 1.00 96.56 94 LEU A C 1
ATOM 705 O O . LEU A 1 94 ? 15.247 -3.838 -15.256 1.00 96.56 94 LEU A O 1
ATOM 709 N N . VAL A 1 95 ? 16.657 -2.476 -14.159 1.00 97.25 95 VAL A N 1
ATOM 710 C CA . VAL A 1 95 ? 15.801 -2.256 -12.987 1.00 97.25 95 VAL A CA 1
ATOM 711 C C . VAL A 1 95 ? 15.153 -0.892 -13.142 1.00 97.25 95 VAL A C 1
ATOM 713 O O . VAL A 1 95 ? 15.834 0.020 -13.605 1.00 97.25 95 VAL A O 1
ATOM 716 N N . ASP A 1 96 ? 13.892 -0.764 -12.730 1.00 96.44 96 ASP A N 1
ATOM 717 C CA . ASP A 1 96 ? 13.155 0.506 -12.778 1.00 96.44 96 ASP A CA 1
ATOM 718 C C . ASP A 1 96 ? 13.105 1.099 -14.202 1.00 96.44 96 ASP A C 1
ATOM 720 O O . ASP A 1 96 ? 13.687 2.152 -14.473 1.00 96.44 96 ASP A O 1
ATOM 724 N N . PRO A 1 97 ? 12.494 0.378 -15.166 1.00 96.44 97 PRO A N 1
ATOM 725 C CA . PRO A 1 97 ? 12.435 0.846 -16.540 1.00 96.44 97 PRO A CA 1
ATOM 726 C C . PRO A 1 97 ? 11.547 2.088 -16.660 1.00 96.44 97 PRO A C 1
ATOM 728 O O . PRO A 1 97 ? 10.430 2.137 -16.129 1.00 96.44 97 PRO A O 1
ATOM 731 N N . THR A 1 98 ? 12.038 3.055 -17.427 1.00 95.38 98 THR A N 1
ATOM 732 C CA . THR A 1 98 ? 11.274 4.209 -17.899 1.00 95.38 98 THR A CA 1
ATOM 733 C C . THR A 1 98 ? 10.198 3.788 -18.900 1.00 95.38 98 THR A C 1
ATOM 735 O O . THR A 1 98 ? 10.072 2.618 -19.263 1.00 95.38 98 THR A O 1
ATOM 738 N N . ASP A 1 99 ? 9.373 4.738 -19.326 1.00 91.50 99 ASP A N 1
ATOM 739 C CA . ASP A 1 99 ? 8.427 4.553 -20.427 1.00 91.50 99 ASP A CA 1
ATOM 740 C C . ASP A 1 99 ? 9.097 4.461 -21.813 1.00 91.50 99 ASP A C 1
ATOM 742 O O . ASP A 1 99 ? 8.465 3.967 -22.749 1.00 91.50 99 ASP A O 1
ATOM 746 N N . GLU A 1 100 ? 10.360 4.889 -21.924 1.00 85.00 100 GLU A N 1
ATOM 747 C CA . GLU A 1 100 ? 11.250 4.713 -23.088 1.00 85.00 100 GLU A CA 1
ATOM 748 C C . GLU A 1 100 ? 12.125 3.452 -23.013 1.00 85.00 100 GLU A C 1
ATOM 750 O O . GLU A 1 100 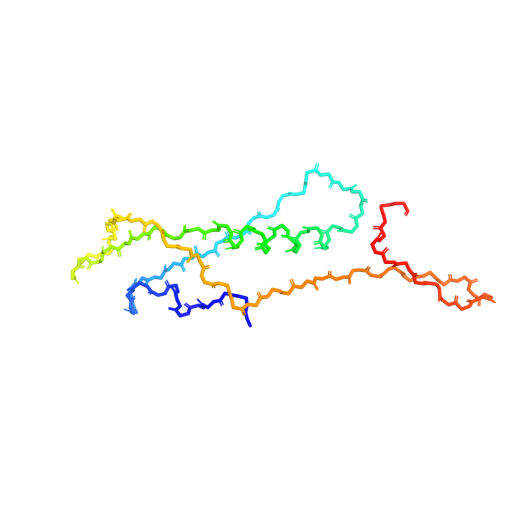? 12.631 3.142 -21.905 1.00 85.00 100 GLU A O 1
#

pLDDT: mean 91.51, std 7.82, range [63.53, 97.69]

Secondary structure (DSSP, 8-state):
--B-SGGGEEETTTEE---------S---B-HHHHHHHHHHHHHHH-EEPPEEE-TT-SSEEE-SPPEEP-B--------EEEE--SSSPPEEEES-B--

InterPro domains:
  IPR001247 Exoribonuclease, phosph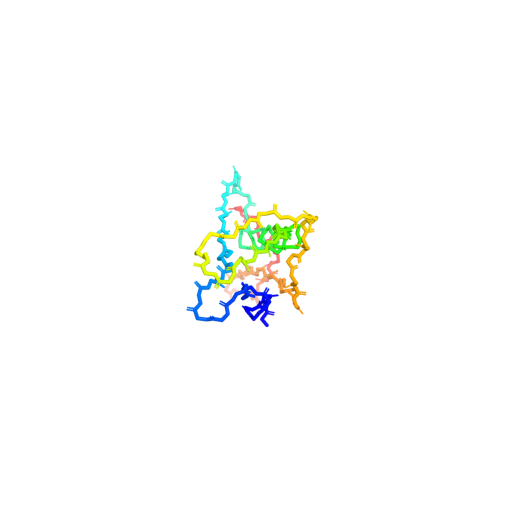orolytic domain 1 [PF01138] (5-50)
  IPR020568 Ribosomal protein uS5 domain 2-type superfamily [SSF54211] (2-98)
  IPR027408 PNPase/RNase PH domain superfamily [G3DSA:3.30.230.70] (1-100)
  IPR050590 Exosome complex component Rrp42 subfamily [PTHR11097] (2-100)